Protein AF-A0A146MHY2-F1 (afdb_monomer_lite)

Secondary structure (DSSP, 8-state):
------------PPPPPHHHHHHHHHHHHHHHHHHHHHHHHHHHHH-HHHHH-HHHHHHHHHHHHHHHHHHH---S---S--------------SSS-----HHHHHHHHHHHHHHIIIII-GGGHHHHHHHHHHHHHHHHHTT-S------

Radius of gyration: 23.35 Å; chains: 1; bounding box: 37×58×84 Å

Foldseek 3Di:
DDDDDDPDDPPPDDDDPPVVVVVVVLVVQLVVLLVLLVVLVCQLVPDVVSVLAPPSLVSNLVSLVSNLCSQQVDDPDDDDDDDDDDPPPDDDDDDDDRPPDDNLVSLVSSLVSLCCCCPPRPVVCNVVSVVSSVVSVVSCVVSVVDPPPPDD

Structure (mmCIF, N/CA/C/O backbone):
data_AF-A0A146MHY2-F1
#
_entry.id   AF-A0A146MHY2-F1
#
loop_
_atom_site.group_PDB
_atom_site.id
_atom_site.type_symbol
_atom_site.label_atom_id
_atom_site.label_alt_id
_atom_site.label_comp_id
_atom_site.label_asym_id
_atom_site.label_entity_id
_atom_site.label_seq_id
_atom_site.pdbx_PDB_ins_code
_atom_site.Cartn_x
_atom_site.Cartn_y
_atom_site.Cartn_z
_atom_site.occupancy
_atom_site.B_iso_or_equiv
_atom_site.auth_seq_id
_atom_site.auth_comp_id
_atom_site.auth_asym_id
_atom_site.auth_atom_id
_atom_site.pdbx_PDB_model_num
ATOM 1 N N . MET A 1 1 ? 12.551 36.746 72.507 1.00 38.34 1 MET A N 1
ATOM 2 C CA . MET A 1 1 ? 12.564 37.278 71.122 1.00 38.34 1 MET A CA 1
ATOM 3 C C . MET A 1 1 ? 13.933 37.010 70.510 1.00 38.34 1 MET A C 1
ATOM 5 O O . MET A 1 1 ? 14.876 36.990 71.295 1.00 38.34 1 MET A O 1
ATOM 9 N N . PRO A 1 2 ? 14.084 36.919 69.172 1.00 50.22 2 PRO A N 1
ATOM 10 C CA . PRO A 1 2 ? 13.079 36.630 68.132 1.00 50.22 2 PRO A CA 1
ATOM 11 C C . PRO A 1 2 ? 12.931 35.076 68.012 1.00 50.22 2 PRO A C 1
ATOM 13 O O . PRO A 1 2 ? 12.744 34.516 69.089 1.00 50.22 2 PRO A O 1
ATOM 16 N N . ILE A 1 3 ? 12.918 34.279 66.917 1.00 48.00 3 ILE A N 1
ATOM 17 C CA . ILE A 1 3 ? 12.941 34.449 65.441 1.00 48.00 3 ILE A CA 1
ATOM 18 C C . ILE A 1 3 ? 11.933 33.477 64.771 1.00 48.00 3 ILE A C 1
ATOM 20 O O . ILE A 1 3 ? 12.060 32.265 64.866 1.00 48.00 3 ILE A O 1
ATOM 24 N N . VAL A 1 4 ? 10.956 34.072 64.080 1.00 48.16 4 VAL A N 1
ATOM 25 C CA . VAL A 1 4 ? 10.307 33.747 62.784 1.00 48.16 4 VAL A CA 1
ATOM 26 C C . VAL A 1 4 ? 10.053 32.294 62.301 1.00 48.16 4 VAL A C 1
ATOM 28 O O . VAL A 1 4 ? 10.934 31.464 62.123 1.00 48.16 4 VAL A O 1
ATOM 31 N N . HIS A 1 5 ? 8.785 32.114 61.913 1.00 49.28 5 HIS A N 1
ATOM 32 C CA . HIS A 1 5 ? 8.125 31.075 61.114 1.00 49.28 5 HIS A CA 1
ATOM 33 C C . HIS A 1 5 ? 8.866 30.471 59.900 1.00 49.28 5 HIS A C 1
ATOM 35 O O . HIS A 1 5 ? 9.548 31.161 59.149 1.00 49.28 5 HIS A O 1
ATOM 41 N N . GLY A 1 6 ? 8.529 29.210 59.593 1.00 43.25 6 GLY A N 1
ATOM 42 C CA . GLY A 1 6 ? 8.899 28.507 58.353 1.00 43.25 6 GLY A CA 1
ATOM 43 C C . GLY A 1 6 ? 7.780 27.616 57.792 1.00 43.25 6 GLY A C 1
ATOM 44 O O . GLY A 1 6 ? 8.024 26.466 57.432 1.00 43.25 6 GLY A O 1
ATOM 45 N N . LYS A 1 7 ? 6.531 28.106 57.764 1.00 52.69 7 LYS A N 1
ATOM 46 C CA . LYS A 1 7 ? 5.356 27.336 57.312 1.00 52.69 7 LYS A CA 1
ATOM 47 C C . LYS A 1 7 ? 5.401 27.151 55.785 1.00 52.69 7 LYS A C 1
ATOM 49 O O . LYS A 1 7 ? 4.913 27.994 55.038 1.00 52.69 7 LYS A O 1
ATOM 54 N N . LYS A 1 8 ? 6.024 26.064 55.315 1.00 57.38 8 LYS A N 1
ATOM 55 C CA . LYS A 1 8 ? 6.114 25.730 53.884 1.00 57.38 8 LYS A CA 1
ATOM 56 C C . LYS A 1 8 ? 4.720 25.419 53.332 1.00 57.38 8 LYS A C 1
ATOM 58 O O . LYS A 1 8 ? 4.214 24.316 53.517 1.00 57.38 8 LYS A O 1
ATOM 63 N N . HIS A 1 9 ? 4.113 26.386 52.645 1.00 42.31 9 HIS A N 1
ATOM 64 C CA . HIS A 1 9 ? 2.980 26.110 51.768 1.00 42.31 9 HIS A CA 1
ATOM 65 C C . HIS A 1 9 ? 3.450 25.146 50.677 1.00 42.31 9 HIS A C 1
ATOM 67 O O . HIS A 1 9 ? 4.313 25.493 49.871 1.00 42.31 9 HIS A O 1
ATOM 73 N N . ILE A 1 10 ? 2.878 23.942 50.644 1.00 50.16 10 ILE A N 1
ATOM 74 C CA . ILE A 1 10 ? 2.959 23.104 49.452 1.00 50.16 10 ILE A CA 1
ATOM 75 C C . ILE A 1 10 ? 2.101 23.807 48.404 1.00 50.16 10 ILE A C 1
ATOM 77 O O . ILE A 1 10 ? 0.877 23.868 48.524 1.00 50.16 10 ILE A O 1
ATOM 81 N N . HIS A 1 11 ? 2.755 24.398 47.406 1.00 44.09 11 HIS A N 1
ATOM 82 C CA . HIS A 1 11 ? 2.065 24.852 46.211 1.00 44.09 11 HIS A CA 1
ATOM 83 C C . HIS A 1 11 ? 1.595 23.604 45.466 1.00 44.09 11 HIS A C 1
ATOM 85 O O . HIS A 1 11 ? 2.385 22.937 44.797 1.00 44.09 11 HIS A O 1
ATOM 91 N N . ASN A 1 12 ? 0.308 23.283 45.593 1.00 48.03 12 ASN A N 1
ATOM 92 C CA . ASN A 1 12 ? -0.348 2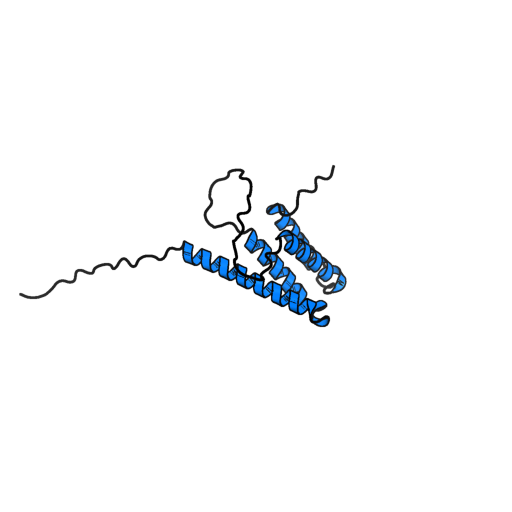2.338 44.702 1.00 48.03 12 ASN A CA 1
ATOM 93 C C . ASN A 1 12 ? -0.390 22.976 43.310 1.00 48.03 12 ASN A C 1
ATOM 95 O O . ASN A 1 12 ? -1.346 23.671 42.963 1.00 48.03 12 ASN A O 1
ATOM 99 N N . SER A 1 13 ? 0.672 22.782 42.528 1.00 51.59 13 SER A N 1
ATOM 100 C CA . SER A 1 13 ? 0.652 23.069 41.097 1.00 51.59 13 SER A CA 1
ATOM 101 C C . SER A 1 13 ? -0.516 22.300 40.476 1.00 51.59 13 SER A C 1
ATOM 103 O O . SER A 1 13 ? -0.616 21.093 40.711 1.00 51.59 13 SER A O 1
ATOM 105 N N . PRO A 1 14 ? -1.402 22.947 39.701 1.00 46.84 14 PRO A N 1
ATOM 106 C CA . PRO A 1 14 ? -2.481 22.232 39.043 1.00 46.84 14 PRO A CA 1
ATOM 107 C C . PRO A 1 14 ? -1.875 21.242 38.046 1.00 46.84 14 PRO A C 1
ATOM 109 O O . PRO A 1 14 ? -1.202 21.641 37.092 1.00 46.84 14 PRO A O 1
ATOM 112 N N . CYS A 1 15 ? -2.103 19.946 38.266 1.00 44.72 15 CYS A N 1
ATOM 113 C CA . CYS A 1 15 ? -1.803 18.932 37.264 1.00 44.72 15 CYS A CA 1
ATOM 114 C C . CYS A 1 15 ? -2.575 19.283 35.990 1.00 44.72 15 CYS A C 1
ATOM 116 O O . CYS A 1 15 ? -3.807 19.310 36.004 1.00 44.72 15 CYS A O 1
ATOM 118 N N . LYS A 1 16 ? -1.861 19.551 34.889 1.00 54.78 16 LYS A N 1
ATOM 119 C CA . LYS A 1 16 ? -2.496 19.649 33.570 1.00 54.78 16 LYS A CA 1
ATOM 120 C C . LYS A 1 16 ? -3.226 18.326 33.283 1.00 54.78 16 LYS A C 1
ATOM 122 O O . LYS A 1 16 ? -2.658 17.277 33.604 1.00 54.78 16 LYS A O 1
ATOM 127 N N . PRO A 1 17 ? -4.435 18.337 32.696 1.00 47.09 17 PRO A N 1
ATOM 128 C CA . PRO A 1 17 ? -5.142 17.101 32.394 1.00 47.09 17 PRO A CA 1
ATOM 129 C C . PRO A 1 17 ? -4.306 16.216 31.465 1.00 47.09 17 PRO A C 1
ATOM 131 O O . PRO A 1 17 ? -3.878 16.640 30.391 1.00 47.09 17 PRO A O 1
ATOM 134 N N . LEU A 1 18 ? -4.077 14.965 31.875 1.00 50.72 18 LEU A N 1
ATOM 135 C CA . LEU A 1 18 ? -3.285 14.005 31.097 1.00 50.72 18 LEU A CA 1
ATOM 136 C C . LEU A 1 18 ? -3.942 13.683 29.736 1.00 50.72 18 LEU A C 1
ATOM 138 O O . LEU A 1 18 ? -3.264 13.311 28.781 1.00 50.72 18 LEU A O 1
ATOM 142 N N . ALA A 1 19 ? -5.266 13.861 29.651 1.00 51.94 19 ALA A N 1
ATOM 143 C CA . ALA A 1 19 ? -6.065 13.671 28.445 1.00 51.94 19 ALA A CA 1
ATOM 144 C C . ALA A 1 19 ? -5.715 14.672 27.328 1.00 51.94 19 ALA A C 1
ATOM 146 O O . ALA A 1 19 ? -5.584 14.268 26.173 1.00 51.94 19 ALA A O 1
ATOM 147 N N . ASP A 1 20 ? -5.504 15.949 27.665 1.00 51.25 20 ASP A N 1
ATOM 148 C CA . ASP A 1 20 ? -5.306 17.019 26.676 1.00 51.25 20 ASP A CA 1
ATOM 149 C C . ASP A 1 20 ? -4.010 16.813 25.881 1.00 51.25 20 ASP A C 1
ATOM 151 O O . ASP A 1 20 ? -3.965 17.036 24.672 1.00 51.25 20 ASP A O 1
ATOM 155 N N . GLN A 1 21 ? -2.950 16.338 26.542 1.00 58.09 21 GLN A N 1
ATOM 156 C CA . GLN A 1 21 ? -1.682 16.012 25.880 1.00 58.09 21 GLN A CA 1
ATOM 157 C C . GLN A 1 21 ? -1.823 14.802 24.947 1.00 58.09 21 GLN A C 1
ATOM 159 O O . GLN A 1 21 ? -1.255 14.795 23.858 1.00 58.09 21 GLN A O 1
ATOM 164 N N . ASN A 1 22 ? -2.610 13.800 25.345 1.00 60.03 22 ASN A N 1
ATOM 165 C CA . ASN A 1 22 ? -2.829 12.588 24.558 1.00 60.03 22 ASN A CA 1
ATOM 166 C C . ASN A 1 22 ? -3.640 12.884 23.279 1.00 60.03 22 ASN A C 1
ATOM 168 O O . ASN A 1 22 ? -3.246 12.477 22.186 1.00 60.03 22 ASN A O 1
ATOM 172 N N . LEU A 1 23 ? -4.711 13.682 23.389 1.00 61.09 23 LEU A N 1
ATOM 173 C CA . LEU A 1 23 ? -5.526 14.091 22.240 1.00 61.09 23 LEU A CA 1
ATOM 174 C C . LEU A 1 23 ? -4.708 14.891 21.211 1.00 61.09 23 LEU A C 1
ATOM 176 O O . LEU A 1 23 ? -4.731 14.565 20.025 1.00 61.09 23 LEU A O 1
ATOM 180 N N . ASN A 1 24 ? -3.939 15.887 21.669 1.00 67.94 24 ASN A N 1
ATOM 181 C CA . ASN A 1 24 ? -3.060 16.672 20.797 1.00 67.94 24 ASN A CA 1
ATOM 182 C C . ASN A 1 24 ? -1.996 15.793 20.120 1.00 67.94 24 ASN A C 1
ATOM 184 O O . ASN A 1 24 ? -1.752 15.942 18.925 1.00 67.94 24 ASN A O 1
ATOM 188 N N . ASN A 1 25 ? -1.405 14.831 20.838 1.00 73.56 25 ASN A N 1
ATOM 189 C CA . ASN A 1 25 ? -0.435 13.908 20.249 1.00 73.56 25 ASN A CA 1
ATOM 190 C C . ASN A 1 25 ? -1.060 13.009 19.168 1.00 73.56 25 ASN A C 1
ATOM 192 O O . ASN A 1 25 ? -0.469 12.891 18.096 1.00 73.56 25 ASN A O 1
ATOM 196 N N . LYS A 1 26 ? -2.256 12.431 19.382 1.00 70.38 26 LYS A N 1
ATOM 197 C CA . LYS A 1 26 ? -2.928 11.645 18.326 1.00 70.38 26 LYS A CA 1
ATOM 198 C C . LYS A 1 26 ? -3.282 12.512 17.111 1.00 70.38 26 LYS A C 1
ATOM 200 O O . LYS A 1 26 ? -3.065 12.066 15.987 1.00 70.38 26 LYS A O 1
ATOM 205 N N . GLN A 1 27 ? -3.740 13.751 17.310 1.00 75.12 27 GLN A N 1
ATOM 206 C CA . GLN A 1 27 ? -4.013 14.665 16.196 1.00 75.12 27 GLN A CA 1
ATOM 207 C C . GLN A 1 27 ? -2.739 15.004 15.404 1.00 75.12 27 GLN A C 1
ATOM 209 O O . GLN A 1 27 ? -2.754 14.960 14.178 1.00 75.12 27 GLN A O 1
ATOM 214 N N . ASN A 1 28 ? -1.622 15.278 16.085 1.00 80.00 28 ASN A N 1
ATOM 215 C CA . ASN A 1 28 ? -0.332 15.541 15.439 1.00 80.00 28 ASN A CA 1
ATOM 216 C C . ASN A 1 28 ? 0.170 14.336 14.623 1.00 80.00 28 ASN A C 1
ATOM 218 O O . ASN A 1 28 ? 0.696 14.523 13.527 1.00 80.00 28 ASN A O 1
ATOM 222 N N . ILE A 1 29 ? -0.023 13.109 15.125 1.00 82.44 29 ILE A N 1
ATOM 223 C CA . ILE A 1 29 ? 0.333 11.871 14.413 1.00 82.44 29 ILE A CA 1
ATOM 224 C C . ILE A 1 29 ? -0.516 11.707 13.145 1.00 82.44 29 ILE A C 1
ATOM 226 O O . ILE A 1 29 ? 0.050 11.508 12.074 1.00 82.44 29 ILE A O 1
ATOM 230 N N . ILE A 1 30 ? -1.845 11.854 13.233 1.00 84.38 30 ILE A N 1
ATOM 231 C CA . ILE A 1 30 ? -2.745 11.753 12.067 1.00 84.38 30 ILE A CA 1
ATOM 232 C C . ILE A 1 30 ? -2.377 12.800 11.003 1.00 84.38 30 ILE A C 1
ATOM 234 O O . ILE A 1 30 ? -2.224 12.455 9.832 1.00 84.38 30 ILE A O 1
ATOM 238 N N . SER A 1 31 ? -2.155 14.055 11.406 1.00 84.88 31 SER A N 1
ATOM 239 C CA . SER A 1 31 ? -1.725 15.125 10.495 1.00 84.88 31 SER A CA 1
ATOM 240 C C . SER A 1 31 ? -0.378 14.811 9.827 1.00 84.88 31 SER A C 1
ATOM 242 O O . SER A 1 31 ? -0.215 15.027 8.628 1.00 84.88 31 SER A O 1
ATOM 244 N N . GLY A 1 32 ? 0.587 14.264 10.576 1.00 89.00 32 GLY A N 1
ATOM 245 C CA . GLY A 1 32 ? 1.885 13.844 10.040 1.00 89.00 32 GLY A CA 1
ATOM 246 C C . GLY A 1 32 ? 1.774 12.698 9.030 1.00 89.00 32 GLY A C 1
ATOM 247 O O . GLY A 1 32 ? 2.401 12.752 7.973 1.00 89.00 32 GLY A O 1
ATOM 248 N N . LEU A 1 33 ? 0.934 11.700 9.313 1.00 91.88 33 LEU A N 1
ATOM 249 C CA . LEU A 1 33 ? 0.651 10.584 8.406 1.00 91.88 33 LEU A CA 1
ATOM 250 C C . LEU A 1 33 ? -0.002 11.060 7.101 1.00 91.88 33 LEU A C 1
ATOM 252 O O . LEU A 1 33 ? 0.437 10.663 6.024 1.00 91.88 33 LEU A O 1
ATOM 256 N N . GLN A 1 34 ? -0.976 11.972 7.178 1.00 90.69 34 GLN A N 1
ATOM 257 C CA . GLN A 1 34 ? -1.605 12.583 6.001 1.00 90.69 34 GLN A CA 1
ATOM 258 C C . GLN A 1 34 ? -0.593 13.351 5.131 1.00 90.69 34 GLN A C 1
ATOM 260 O O . GLN A 1 34 ? -0.616 13.217 3.907 1.00 90.69 34 GLN A O 1
ATOM 265 N N . ILE A 1 35 ? 0.331 14.102 5.745 1.00 92.88 35 ILE A N 1
ATOM 266 C CA . ILE A 1 35 ? 1.407 14.810 5.029 1.00 92.88 35 ILE A CA 1
ATOM 267 C C . ILE A 1 35 ? 2.363 13.819 4.346 1.00 92.88 35 ILE A C 1
ATOM 269 O O . ILE A 1 35 ? 2.680 13.994 3.170 1.00 92.88 35 ILE A O 1
ATOM 273 N N . MET A 1 36 ? 2.803 12.769 5.049 1.00 95.38 36 MET A N 1
ATOM 274 C CA . MET A 1 36 ? 3.709 11.756 4.490 1.00 95.38 36 MET A CA 1
ATOM 275 C C . MET A 1 36 ? 3.067 10.958 3.350 1.00 95.38 36 MET A C 1
ATOM 277 O O . MET A 1 36 ? 3.736 10.695 2.350 1.00 95.38 36 MET A O 1
ATOM 281 N N . ARG A 1 37 ? 1.776 10.621 3.477 1.00 94.81 37 ARG A N 1
ATOM 282 C CA . ARG A 1 37 ? 0.989 9.952 2.434 1.00 94.81 37 ARG A CA 1
ATOM 283 C C . ARG A 1 37 ? 0.956 10.813 1.174 1.00 94.81 37 ARG A C 1
ATOM 285 O O . ARG A 1 37 ? 1.442 10.383 0.133 1.00 94.81 37 ARG A O 1
ATOM 292 N N . LYS A 1 38 ? 0.469 12.051 1.309 1.00 94.38 38 LYS A N 1
ATOM 293 C CA . LYS A 1 38 ? 0.323 12.996 0.200 1.00 94.38 38 LYS A CA 1
ATOM 294 C C . LYS A 1 38 ? 1.654 13.266 -0.502 1.00 94.38 38 LYS A C 1
ATOM 296 O O . LYS A 1 38 ? 1.708 13.225 -1.723 1.00 94.38 38 LYS A O 1
ATOM 301 N N . PHE A 1 39 ? 2.735 13.469 0.254 1.00 95.50 39 PHE A N 1
ATOM 302 C CA . PHE A 1 39 ? 4.079 13.642 -0.306 1.00 95.50 39 PHE A CA 1
ATOM 303 C C . PHE A 1 39 ? 4.515 12.447 -1.169 1.00 95.50 39 PHE A C 1
ATOM 305 O O . PHE A 1 39 ? 5.045 12.639 -2.262 1.00 95.50 39 PHE A O 1
ATOM 312 N N . ALA A 1 40 ? 4.295 11.215 -0.700 1.00 96.12 40 ALA A N 1
ATOM 313 C CA . ALA A 1 40 ? 4.669 10.019 -1.447 1.00 96.12 40 ALA A CA 1
ATOM 314 C C . ALA A 1 40 ? 3.780 9.803 -2.684 1.00 96.12 40 ALA A C 1
ATOM 316 O O . ALA A 1 40 ? 4.302 9.480 -3.749 1.00 96.12 40 ALA A O 1
ATOM 317 N N . GLU A 1 41 ? 2.469 10.032 -2.571 1.00 95.19 41 GLU A N 1
ATOM 318 C CA . GLU A 1 41 ? 1.521 9.986 -3.694 1.00 95.19 41 GLU A CA 1
ATOM 319 C C . GLU A 1 41 ? 1.866 11.028 -4.773 1.00 95.19 41 GLU A C 1
ATOM 321 O O . GLU A 1 41 ? 1.963 10.681 -5.949 1.00 95.19 41 GLU A O 1
ATOM 326 N N . GLU A 1 42 ? 2.132 12.282 -4.387 1.00 96.50 42 GLU A N 1
ATOM 327 C CA . GLU A 1 42 ? 2.539 13.357 -5.303 1.00 96.50 42 GLU A CA 1
ATOM 328 C C . GLU A 1 42 ? 3.899 13.070 -5.960 1.00 96.50 42 GLU A C 1
ATOM 330 O O . GLU A 1 42 ? 4.060 13.307 -7.159 1.00 96.50 42 GLU A O 1
ATOM 335 N N . LEU A 1 43 ? 4.866 12.508 -5.226 1.00 95.56 43 LEU A N 1
ATOM 336 C CA . LEU A 1 43 ? 6.166 12.097 -5.769 1.00 95.56 43 LEU A CA 1
ATOM 337 C C . LEU A 1 43 ? 6.024 10.970 -6.810 1.00 95.56 43 LEU A C 1
ATOM 339 O O . LEU A 1 43 ? 6.588 11.063 -7.897 1.00 95.56 43 LEU A O 1
ATOM 343 N N . ILE A 1 44 ? 5.236 9.936 -6.502 1.00 95.56 44 ILE A N 1
ATOM 344 C CA . ILE A 1 44 ? 4.961 8.797 -7.396 1.00 95.56 44 ILE A CA 1
ATOM 345 C C . ILE A 1 44 ? 4.164 9.222 -8.641 1.00 95.56 44 ILE A C 1
ATOM 347 O O . ILE A 1 44 ? 4.359 8.652 -9.712 1.00 95.56 44 ILE A O 1
ATOM 351 N N . ALA A 1 45 ? 3.284 10.221 -8.520 1.00 94.94 45 ALA A N 1
ATOM 352 C CA . ALA A 1 45 ? 2.489 10.741 -9.633 1.00 94.94 45 ALA A CA 1
ATOM 353 C C . ALA A 1 45 ? 3.235 11.759 -10.520 1.00 94.94 45 ALA A C 1
ATOM 355 O O . ALA A 1 45 ? 2.829 11.971 -11.663 1.00 94.94 45 ALA A O 1
ATOM 356 N N . SER A 1 46 ? 4.292 12.408 -10.013 1.00 95.81 46 SER A N 1
ATOM 357 C CA . SER A 1 46 ? 5.042 13.453 -10.735 1.00 95.81 46 SER A CA 1
ATOM 358 C C . SER A 1 46 ? 6.344 12.970 -11.380 1.00 95.81 46 SER A C 1
ATOM 360 O O . SER A 1 46 ? 6.746 13.532 -12.400 1.00 95.81 46 SER A O 1
ATOM 362 N N . ASP A 1 47 ? 6.977 11.920 -10.850 1.00 95.38 47 ASP A N 1
ATOM 363 C CA . ASP A 1 47 ? 8.150 11.279 -11.447 1.00 95.38 47 ASP A CA 1
ATOM 364 C C . ASP A 1 47 ? 7.905 9.779 -11.668 1.00 95.38 47 ASP A C 1
ATOM 366 O O . ASP A 1 47 ? 7.770 9.005 -10.721 1.00 95.38 47 ASP A O 1
ATOM 370 N N . GLN A 1 48 ? 7.918 9.349 -12.933 1.00 92.88 48 GLN A N 1
ATOM 371 C CA . GLN A 1 48 ? 7.796 7.938 -13.312 1.00 92.88 48 GLN A CA 1
ATOM 372 C C . GLN A 1 48 ? 8.932 7.080 -12.730 1.00 92.88 48 GLN A C 1
ATOM 374 O O . GLN A 1 48 ? 8.702 5.921 -12.391 1.00 92.88 48 GLN A O 1
ATOM 379 N N . ILE A 1 49 ? 10.145 7.628 -12.573 1.00 94.19 49 ILE A N 1
ATOM 380 C CA . ILE A 1 49 ? 11.269 6.891 -11.981 1.00 94.19 49 ILE A CA 1
ATOM 381 C C . ILE A 1 49 ? 10.969 6.618 -10.506 1.00 94.19 49 ILE A C 1
ATOM 383 O O . ILE A 1 49 ? 11.085 5.473 -10.071 1.00 94.19 49 ILE A O 1
ATOM 387 N N . ALA A 1 50 ? 10.505 7.617 -9.748 1.00 93.19 50 ALA A N 1
ATOM 388 C CA . ALA A 1 50 ? 9.978 7.408 -8.401 1.00 93.19 50 ALA A CA 1
ATOM 389 C C . ALA A 1 50 ? 8.782 6.434 -8.385 1.00 93.19 50 ALA A C 1
ATOM 391 O O . ALA A 1 50 ? 8.734 5.543 -7.537 1.00 93.19 50 ALA A O 1
ATOM 392 N N . GLY A 1 51 ? 7.865 6.540 -9.350 1.00 92.06 51 GLY A N 1
ATOM 393 C CA . GLY A 1 51 ? 6.693 5.674 -9.502 1.00 92.06 51 GLY A CA 1
ATOM 394 C C . GLY A 1 51 ? 6.988 4.197 -9.795 1.00 92.06 51 GLY A C 1
ATOM 395 O O . GLY A 1 51 ? 6.119 3.355 -9.549 1.00 92.06 51 GLY A O 1
ATOM 396 N N . ASP A 1 52 ? 8.197 3.863 -10.255 1.00 94.38 52 ASP A N 1
ATOM 397 C CA . ASP A 1 52 ? 8.721 2.494 -10.403 1.00 94.38 52 ASP A CA 1
ATOM 398 C C . ASP A 1 52 ? 9.798 2.130 -9.353 1.00 94.38 52 ASP A C 1
ATOM 400 O O . ASP A 1 52 ? 10.221 0.975 -9.261 1.00 94.38 52 ASP A O 1
ATOM 404 N N . CYS A 1 53 ? 10.244 3.078 -8.520 1.00 95.38 53 CYS A N 1
ATOM 405 C CA . CYS A 1 53 ? 11.270 2.837 -7.505 1.00 95.38 53 CYS A CA 1
ATOM 406 C C . CYS A 1 53 ? 10.724 2.135 -6.256 1.00 95.38 53 CYS A C 1
ATOM 408 O O . CYS A 1 53 ? 9.773 2.577 -5.615 1.00 95.38 53 CYS A O 1
ATOM 410 N N . LEU A 1 54 ? 11.443 1.105 -5.803 1.00 96.12 54 LEU A N 1
ATOM 411 C CA . LEU A 1 54 ? 11.133 0.379 -4.570 1.00 96.12 54 LEU A CA 1
ATOM 412 C C . LEU A 1 54 ? 10.997 1.293 -3.339 1.00 96.12 54 LEU A C 1
ATOM 414 O O . LEU A 1 54 ? 10.080 1.107 -2.546 1.00 96.12 54 LEU A O 1
ATOM 418 N N . ALA A 1 55 ? 11.888 2.271 -3.153 1.00 96.25 55 ALA A N 1
ATOM 419 C CA . ALA A 1 55 ? 11.924 3.087 -1.935 1.00 96.25 55 ALA A CA 1
ATOM 420 C C . ALA A 1 55 ? 10.613 3.866 -1.653 1.00 96.25 55 ALA A C 1
ATOM 422 O O . ALA A 1 55 ? 10.010 3.604 -0.611 1.00 96.25 55 ALA A O 1
ATOM 423 N N . PRO A 1 56 ? 10.111 4.756 -2.536 1.00 96.75 56 PRO A N 1
ATOM 424 C CA . PRO A 1 56 ? 8.853 5.469 -2.296 1.00 96.75 56 PRO A CA 1
ATOM 425 C C . PRO A 1 56 ? 7.633 4.536 -2.265 1.00 96.75 56 PRO A C 1
ATOM 427 O O . PRO A 1 56 ? 6.753 4.727 -1.431 1.00 96.75 56 PRO A O 1
ATOM 430 N N . LEU A 1 57 ? 7.594 3.492 -3.102 1.00 97.62 57 LEU A N 1
ATOM 431 C CA . LEU A 1 57 ? 6.480 2.535 -3.124 1.00 97.62 57 LEU A CA 1
ATOM 432 C C . LEU A 1 57 ? 6.397 1.719 -1.820 1.00 97.62 57 LEU A C 1
ATOM 434 O O . LEU A 1 57 ? 5.314 1.544 -1.269 1.00 97.62 57 LEU A O 1
ATOM 438 N N . SER A 1 58 ? 7.534 1.254 -1.292 1.00 97.31 58 SER A N 1
ATOM 439 C CA . SER A 1 58 ? 7.577 0.544 -0.004 1.00 97.31 58 SER A CA 1
ATOM 440 C C . SER A 1 58 ? 7.279 1.456 1.185 1.00 97.31 58 SER A C 1
ATOM 442 O O . SER A 1 58 ? 6.571 1.037 2.095 1.00 97.31 58 SER A O 1
ATOM 444 N N . PHE A 1 59 ? 7.743 2.709 1.158 1.00 97.94 59 PHE A N 1
ATOM 445 C CA . PHE A 1 59 ? 7.372 3.719 2.150 1.00 97.94 59 PHE A CA 1
ATOM 446 C C . PHE A 1 59 ? 5.858 3.977 2.163 1.00 97.94 59 PHE A C 1
ATOM 448 O O . PHE A 1 59 ? 5.248 3.970 3.229 1.00 97.94 59 PHE A O 1
ATOM 455 N N . LEU A 1 60 ? 5.234 4.130 0.990 1.00 97.56 60 LEU A N 1
ATOM 456 C CA . LEU A 1 60 ? 3.801 4.402 0.876 1.00 97.56 60 LEU A CA 1
ATOM 457 C C . LEU A 1 60 ? 2.926 3.246 1.403 1.00 97.56 60 LEU A C 1
ATOM 459 O O . LEU A 1 60 ? 1.920 3.517 2.052 1.00 97.56 60 LEU A O 1
ATOM 463 N N . VAL A 1 61 ? 3.322 1.975 1.224 1.00 98.00 61 VAL A N 1
ATOM 464 C CA . VAL A 1 61 ? 2.627 0.828 1.860 1.00 98.00 61 VAL A CA 1
ATOM 465 C C . VAL A 1 61 ? 2.588 0.964 3.381 1.00 98.00 61 VAL A C 1
ATOM 467 O O . VAL A 1 61 ? 1.536 0.769 3.990 1.00 98.00 61 VAL A O 1
ATOM 470 N N . GLU A 1 62 ? 3.723 1.288 3.998 1.00 97.44 62 GLU A N 1
ATOM 471 C CA . GLU A 1 62 ? 3.817 1.391 5.455 1.00 97.44 62 GLU A CA 1
ATOM 472 C C . GLU A 1 62 ? 3.073 2.632 5.973 1.00 97.44 62 GLU A C 1
ATOM 474 O O . GLU A 1 62 ? 2.335 2.530 6.947 1.00 97.44 62 GLU A O 1
ATOM 479 N N . VAL A 1 63 ? 3.135 3.764 5.260 1.00 96.75 63 VAL A N 1
ATOM 480 C CA . VAL A 1 63 ? 2.333 4.956 5.590 1.00 96.75 63 VAL A CA 1
ATOM 481 C C . VAL A 1 63 ? 0.828 4.685 5.475 1.00 96.75 63 VAL A C 1
ATOM 483 O O . VAL A 1 63 ? 0.072 5.139 6.333 1.00 96.75 63 VAL A O 1
ATOM 486 N N . TYR A 1 64 ? 0.364 3.927 4.474 1.00 96.62 64 TYR A N 1
ATOM 487 C CA . TYR A 1 64 ? -1.039 3.497 4.418 1.00 96.62 64 TYR A CA 1
ATOM 488 C C . TYR A 1 64 ? -1.412 2.590 5.602 1.00 96.62 64 TYR A C 1
ATOM 490 O O . TYR A 1 64 ? -2.498 2.744 6.163 1.00 96.62 64 TYR A O 1
ATOM 498 N N . ALA A 1 65 ? -0.534 1.665 6.007 1.00 95.56 65 ALA A N 1
ATOM 499 C CA . ALA A 1 65 ? -0.771 0.799 7.162 1.00 95.56 65 ALA A CA 1
ATOM 500 C C . ALA A 1 65 ? -0.887 1.613 8.464 1.00 95.56 65 ALA A C 1
ATOM 502 O O . ALA A 1 65 ? -1.859 1.450 9.202 1.00 95.56 65 ALA A O 1
ATOM 503 N N . ASP A 1 66 ? 0.031 2.553 8.694 1.00 94.25 66 ASP A N 1
ATOM 504 C CA . ASP A 1 66 ? -0.004 3.457 9.848 1.00 94.25 66 ASP A CA 1
ATOM 505 C C . ASP A 1 66 ? -1.238 4.379 9.815 1.00 94.25 66 ASP A C 1
ATOM 507 O O . ASP A 1 66 ? -1.855 4.631 10.853 1.00 94.25 66 ASP A O 1
ATOM 511 N N . CYS A 1 67 ? -1.664 4.842 8.630 1.00 92.38 67 CYS A N 1
ATOM 512 C CA . CYS A 1 67 ? -2.929 5.567 8.465 1.00 92.38 67 CYS A CA 1
ATOM 513 C C . CYS A 1 67 ? -4.112 4.716 8.951 1.00 92.38 67 CYS A C 1
ATOM 515 O O . CYS A 1 67 ? -4.899 5.186 9.775 1.00 92.38 67 CYS A O 1
ATOM 517 N N . LEU A 1 68 ? -4.222 3.465 8.490 1.00 92.31 68 LEU A N 1
ATOM 518 C CA . LEU A 1 68 ? -5.280 2.529 8.889 1.00 92.31 68 LEU A CA 1
ATOM 519 C C . LEU A 1 68 ? -5.271 2.269 10.401 1.00 92.31 68 LEU A C 1
ATOM 521 O O . LEU A 1 68 ? -6.315 2.382 11.047 1.00 92.31 68 LEU A O 1
ATOM 525 N N . GLU A 1 69 ? -4.109 2.001 10.999 1.00 91.94 69 GLU A N 1
ATOM 526 C CA . GLU A 1 69 ? -4.006 1.846 12.454 1.00 91.94 69 GLU A CA 1
ATOM 527 C C . GLU A 1 69 ? -4.388 3.143 13.193 1.00 91.94 69 GLU A C 1
ATOM 529 O O . GLU A 1 69 ? -5.067 3.090 14.222 1.00 91.94 69 GLU A O 1
ATOM 534 N N . SER A 1 70 ? -4.073 4.325 12.653 1.00 89.00 70 SER A N 1
ATOM 535 C CA . SER A 1 70 ? -4.479 5.607 13.250 1.00 89.00 70 SER A CA 1
ATOM 536 C C . SER A 1 70 ? -6.004 5.830 13.243 1.00 89.00 70 SER A C 1
ATOM 538 O O . SER A 1 70 ? -6.534 6.372 14.220 1.00 89.00 70 SER A O 1
ATOM 540 N N . TYR A 1 71 ? -6.724 5.350 12.219 1.00 87.38 71 TYR A N 1
ATOM 541 C CA . TYR A 1 71 ? -8.191 5.415 12.157 1.00 87.38 71 TYR A CA 1
ATOM 542 C C . TYR A 1 71 ? -8.861 4.492 13.184 1.00 87.38 71 TYR A C 1
ATOM 544 O O . TYR A 1 71 ? -9.755 4.931 13.906 1.00 87.38 71 TYR A O 1
ATOM 552 N N . PHE A 1 72 ? -8.417 3.234 13.285 1.00 86.06 72 PHE A N 1
ATOM 553 C CA . PHE A 1 72 ? -9.088 2.211 14.105 1.00 86.06 72 PHE A CA 1
ATOM 554 C C . PHE A 1 72 ? -8.490 2.006 15.510 1.00 86.06 72 PHE A C 1
ATOM 556 O O . PHE A 1 72 ? -8.995 1.191 16.280 1.00 86.06 72 PHE A O 1
ATOM 563 N N . THR A 1 73 ? -7.444 2.747 15.894 1.00 80.69 73 THR A N 1
ATOM 564 C CA . THR A 1 73 ? -6.964 2.771 17.289 1.00 80.69 73 THR A CA 1
ATOM 565 C C . THR A 1 73 ? -7.969 3.479 18.200 1.00 80.69 73 THR A C 1
ATOM 567 O O . THR A 1 73 ? -8.107 4.708 18.173 1.00 80.69 73 THR A O 1
ATOM 570 N N . GLU A 1 74 ? -8.651 2.691 19.033 1.00 59.06 74 GLU A N 1
ATOM 571 C CA . GLU A 1 74 ? -9.599 3.175 20.037 1.00 59.06 74 GLU A CA 1
ATOM 572 C C . GLU A 1 74 ? -8.979 4.197 21.003 1.00 59.06 74 GLU A C 1
ATOM 574 O O . GLU A 1 74 ? -7.772 4.225 21.259 1.00 59.06 74 GLU A O 1
ATOM 579 N N . LYS A 1 75 ? -9.833 5.045 21.589 1.00 53.50 75 LYS A N 1
ATOM 580 C CA . LYS A 1 75 ? -9.425 5.934 22.682 1.00 53.50 75 LYS A CA 1
ATOM 581 C C . LYS A 1 75 ? -9.081 5.075 23.911 1.00 53.50 75 LYS A C 1
ATOM 583 O O . LYS A 1 75 ? -9.911 4.250 24.293 1.00 53.50 75 LYS A O 1
ATOM 588 N N . PRO A 1 76 ? -7.934 5.284 24.586 1.00 38.44 76 PRO A N 1
ATOM 589 C CA . PRO A 1 76 ? -7.585 4.545 25.800 1.00 38.44 76 PRO A CA 1
ATOM 590 C C . PRO A 1 76 ? -8.491 4.978 26.966 1.00 38.44 76 PRO A C 1
ATOM 592 O O . PRO A 1 76 ? -8.151 5.879 27.732 1.00 38.44 76 PRO A O 1
ATOM 595 N N . GLY A 1 77 ? -9.680 4.375 27.058 1.00 44.16 77 GLY A N 1
ATOM 596 C CA . GLY A 1 77 ? -10.718 4.805 27.997 1.00 44.16 77 GLY A CA 1
ATOM 597 C C . GLY A 1 77 ? -12.060 4.070 27.935 1.00 44.16 77 GLY A C 1
ATOM 598 O O . GLY A 1 77 ? -13.036 4.625 28.429 1.00 44.16 77 GLY A O 1
ATOM 599 N N . SER A 1 78 ? -12.137 2.861 27.362 1.00 38.03 78 SER A N 1
ATOM 600 C CA . SER A 1 78 ? -13.347 2.026 27.430 1.00 38.03 78 SER A CA 1
ATOM 601 C C . SER A 1 78 ? -13.028 0.621 27.940 1.00 38.03 78 SER A C 1
ATOM 603 O O . SER A 1 78 ? -12.547 -0.238 27.211 1.00 38.03 78 SER A O 1
ATOM 605 N N . THR A 1 79 ? -13.303 0.389 29.221 1.00 44.06 79 THR A N 1
ATOM 606 C CA . THR A 1 79 ? -13.574 -0.961 29.737 1.00 44.06 79 THR A CA 1
ATOM 607 C C . THR A 1 79 ? -15.002 -1.393 29.374 1.00 44.06 79 THR A C 1
ATOM 609 O O . THR A 1 79 ? -15.764 -0.589 28.848 1.00 44.06 79 THR A O 1
ATOM 612 N N . CYS A 1 80 ? -15.332 -2.640 29.729 1.00 34.31 80 CYS A N 1
ATOM 613 C CA . CYS A 1 80 ? -16.600 -3.362 29.552 1.00 34.31 80 CYS A CA 1
ATOM 614 C C . CYS A 1 80 ? -17.127 -3.573 28.118 1.00 34.31 80 CYS A C 1
ATOM 616 O O . CYS A 1 80 ? -17.240 -2.680 27.286 1.00 34.31 80 CYS A O 1
ATOM 618 N N . GLU A 1 81 ? -17.489 -4.831 27.877 1.00 47.81 81 GLU A N 1
ATOM 619 C CA . GLU A 1 81 ? -18.151 -5.340 26.682 1.00 47.81 81 GLU A CA 1
ATOM 620 C C . GLU A 1 81 ? -19.572 -4.767 26.565 1.00 47.81 81 GLU A C 1
ATOM 622 O O . GLU A 1 81 ? -20.304 -4.741 27.554 1.00 47.81 81 GLU A O 1
ATOM 627 N N . THR A 1 82 ? -20.001 -4.392 25.358 1.00 34.09 82 THR A N 1
ATOM 628 C CA . THR A 1 82 ? -21.404 -4.435 24.897 1.00 34.09 82 THR A CA 1
ATOM 629 C C . THR A 1 82 ? -21.423 -4.248 23.379 1.00 34.09 82 THR A C 1
ATOM 631 O O . THR A 1 82 ? -20.697 -3.412 22.845 1.00 34.09 82 THR A O 1
ATOM 634 N N . HIS A 1 83 ? -22.270 -5.001 22.670 1.00 48.66 83 HIS A N 1
ATOM 635 C CA . HIS A 1 83 ? -22.510 -4.798 21.239 1.00 48.66 83 HIS A CA 1
ATOM 636 C C . HIS A 1 83 ? -23.064 -3.387 20.991 1.00 48.66 83 HIS A C 1
ATOM 638 O O . HIS A 1 83 ? -24.181 -3.085 21.410 1.00 48.66 83 HIS A O 1
ATOM 644 N N . SER A 1 84 ? -22.316 -2.535 20.289 1.00 34.97 84 SER A N 1
ATOM 645 C CA . SER A 1 84 ? -22.764 -1.185 19.943 1.00 34.97 84 SER A CA 1
ATOM 646 C C . SER A 1 84 ? -22.467 -0.871 18.482 1.00 34.97 84 SER A C 1
ATOM 648 O O . SER A 1 84 ? -21.351 -1.075 18.005 1.00 34.97 84 SER A O 1
ATOM 650 N N . SER A 1 85 ? -23.487 -0.400 17.763 1.00 42.16 85 SER A N 1
ATOM 651 C CA . SER A 1 85 ? -23.383 -0.047 16.346 1.00 42.16 85 SER A CA 1
ATOM 652 C C . SER A 1 85 ? -22.447 1.148 16.165 1.00 42.16 85 SER A C 1
ATOM 654 O O . SER A 1 85 ? -22.703 2.228 16.705 1.00 42.16 85 SER A O 1
ATOM 656 N N . LEU A 1 86 ? -21.371 0.963 15.398 1.00 43.84 86 LEU A N 1
ATOM 657 C CA . LEU A 1 86 ? -20.381 2.001 15.118 1.00 43.84 86 LEU A CA 1
ATOM 658 C C . LEU A 1 86 ? -20.924 3.036 14.121 1.00 43.84 86 LEU A C 1
ATOM 660 O O . LEU A 1 86 ? -20.570 3.057 12.945 1.00 43.84 86 LEU A O 1
ATOM 664 N N . ASN A 1 87 ? -21.736 3.965 14.629 1.00 37.56 87 ASN A N 1
ATOM 665 C CA . ASN A 1 87 ? -21.844 5.287 14.022 1.00 37.56 87 ASN A CA 1
ATOM 666 C C . ASN A 1 87 ? -20.469 5.958 14.126 1.00 37.56 87 ASN A C 1
ATOM 668 O O . ASN A 1 87 ? -20.097 6.475 15.182 1.00 37.56 87 ASN A O 1
ATOM 672 N N . ALA A 1 88 ? -19.708 5.927 13.032 1.00 43.38 88 ALA A N 1
ATOM 673 C CA . ALA A 1 88 ? -18.419 6.591 12.926 1.00 43.38 88 ALA A CA 1
ATOM 674 C C . ALA A 1 88 ? -18.606 8.117 13.005 1.00 43.38 88 ALA A C 1
ATOM 676 O O . ALA A 1 88 ? -18.839 8.790 12.002 1.00 43.38 88 ALA A O 1
ATOM 677 N N . VAL A 1 89 ? -18.514 8.668 14.218 1.00 38.53 89 VAL A N 1
ATOM 678 C CA . VAL A 1 89 ? -18.438 10.116 14.444 1.00 38.53 89 VAL A CA 1
ATOM 679 C C . VAL A 1 89 ? -17.093 10.589 13.900 1.00 38.53 89 VAL A C 1
ATOM 681 O O . VAL A 1 89 ? -16.067 10.478 14.573 1.00 38.53 89 VAL A O 1
ATOM 684 N N . GLY A 1 90 ? -17.103 11.049 12.648 1.00 41.31 90 GLY A N 1
ATOM 685 C CA . GLY A 1 90 ? -15.909 11.507 11.949 1.00 41.31 90 GLY A CA 1
ATOM 686 C C . GLY A 1 90 ? -15.211 12.648 12.689 1.00 41.31 90 GLY A C 1
ATOM 687 O O . GLY A 1 90 ? -15.856 13.478 13.334 1.00 41.31 90 GLY A O 1
ATOM 688 N N . LEU A 1 91 ? -13.882 12.704 12.578 1.00 35.00 91 LEU A N 1
ATOM 689 C CA . LEU A 1 91 ? -13.138 13.891 12.983 1.00 35.00 91 LEU A CA 1
ATOM 690 C C . LEU A 1 91 ? -13.515 15.027 12.028 1.00 35.00 91 LEU A C 1
ATOM 692 O O . LEU A 1 91 ? -13.158 15.000 10.853 1.00 35.00 91 LEU A O 1
ATOM 696 N N . THR A 1 92 ? -14.234 16.024 12.538 1.00 37.38 92 THR A N 1
ATOM 697 C CA . THR A 1 92 ? -14.544 17.256 11.809 1.00 37.38 92 THR A CA 1
ATOM 698 C C . THR A 1 92 ? -13.266 18.070 11.627 1.00 37.38 92 THR A C 1
ATOM 700 O O . THR A 1 92 ? -12.854 18.796 12.534 1.00 37.38 92 THR A O 1
ATOM 703 N N . ILE A 1 93 ? -12.629 17.921 10.466 1.00 43.69 93 ILE A N 1
ATOM 704 C CA . ILE A 1 93 ? -11.534 18.778 10.011 1.00 43.69 93 ILE A CA 1
ATOM 705 C C . ILE A 1 93 ? -12.120 19.789 9.022 1.00 43.69 93 ILE A C 1
ATOM 707 O O . ILE A 1 93 ? -12.114 19.558 7.815 1.00 43.69 93 ILE A O 1
ATOM 711 N N . ASP A 1 94 ? -12.606 20.909 9.553 1.00 36.81 94 ASP A N 1
ATOM 712 C CA . ASP A 1 94 ? -12.541 22.171 8.813 1.00 36.81 94 ASP A CA 1
ATOM 713 C C . ASP A 1 94 ? -11.075 22.673 8.887 1.00 36.81 94 ASP A C 1
ATOM 715 O O . ASP A 1 94 ? -10.396 22.464 9.895 1.00 36.81 94 ASP A O 1
ATOM 719 N N . ASP A 1 95 ? -10.493 23.310 7.871 1.00 36.03 95 ASP A N 1
ATOM 720 C CA . ASP A 1 95 ? -11.111 23.823 6.644 1.00 36.03 95 ASP A CA 1
ATOM 721 C C . ASP A 1 95 ? -10.176 23.654 5.423 1.00 36.03 95 ASP A C 1
ATOM 723 O O . ASP A 1 95 ? -8.952 23.753 5.527 1.00 36.03 95 ASP A O 1
ATOM 727 N N . SER A 1 96 ? -10.778 23.490 4.244 1.00 39.84 96 SER A N 1
ATOM 728 C CA . SER A 1 96 ? -10.186 23.481 2.896 1.00 39.84 96 SER A CA 1
ATOM 729 C C . SER A 1 96 ? -9.187 22.359 2.505 1.00 39.84 96 SER A C 1
ATOM 731 O O . SER A 1 96 ? -8.131 22.146 3.092 1.00 39.84 96 SER A O 1
ATOM 733 N N . ASN A 1 97 ? -9.484 21.714 1.368 1.00 43.06 97 ASN A N 1
ATOM 734 C CA . ASN A 1 97 ? -8.583 20.934 0.494 1.00 43.06 97 ASN A CA 1
ATOM 735 C C . ASN A 1 97 ? -7.961 19.609 0.990 1.00 43.06 97 ASN A C 1
ATOM 737 O O . ASN A 1 97 ? -7.427 18.876 0.156 1.00 43.06 97 ASN A O 1
ATOM 741 N N . ASN A 1 98 ? -8.046 19.239 2.269 1.00 44.56 98 ASN A N 1
ATOM 742 C CA . ASN A 1 98 ? -7.640 17.896 2.706 1.00 44.56 98 ASN A CA 1
ATOM 743 C C . ASN A 1 98 ? -8.777 16.885 2.505 1.00 44.56 98 ASN A C 1
ATOM 745 O O . ASN A 1 98 ? -9.697 16.788 3.316 1.00 44.56 98 ASN A O 1
ATOM 749 N N . ALA A 1 99 ? -8.700 16.108 1.422 1.00 47.69 99 ALA A N 1
ATOM 750 C CA . ALA A 1 99 ? -9.610 14.995 1.181 1.00 47.69 99 ALA A CA 1
ATOM 751 C C . ALA A 1 99 ? -9.441 13.921 2.270 1.00 47.69 99 ALA A C 1
ATOM 753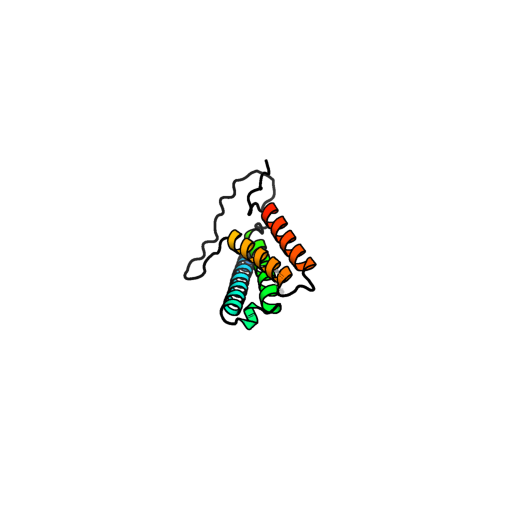 O O . ALA A 1 99 ? -8.431 13.217 2.325 1.00 47.69 99 ALA A O 1
ATOM 754 N N . SER A 1 100 ? -10.450 13.783 3.132 1.00 60.31 100 SER A N 1
ATOM 755 C CA . SER A 1 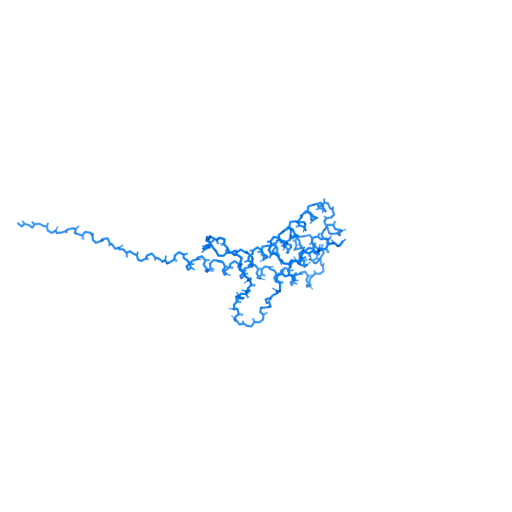100 ? -10.561 12.675 4.082 1.00 60.31 100 SER A CA 1
ATOM 756 C C . SER A 1 100 ? -10.916 11.388 3.328 1.00 60.31 100 SER A C 1
ATOM 758 O O . SER A 1 100 ? -12.081 10.993 3.307 1.00 60.31 100 SER A O 1
ATOM 760 N N . SER A 1 101 ? -9.922 10.761 2.688 1.00 69.44 101 SER A N 1
ATOM 761 C CA . SER A 1 101 ? -10.079 9.459 2.024 1.00 69.44 101 SER A CA 1
ATOM 762 C C . SER A 1 101 ? -10.767 8.446 2.927 1.00 69.44 101 SER A C 1
ATOM 764 O O . SER A 1 101 ? -10.456 8.336 4.116 1.00 69.44 101 SER A O 1
ATOM 766 N N . ASP A 1 102 ? -11.642 7.656 2.318 1.00 88.25 102 ASP A N 1
ATOM 767 C CA . ASP A 1 102 ? -12.229 6.474 2.932 1.00 88.25 102 ASP A CA 1
ATOM 768 C C . ASP A 1 102 ? -11.102 5.529 3.409 1.00 88.25 102 ASP A C 1
ATOM 770 O O . ASP A 1 102 ? -10.218 5.187 2.615 1.00 88.25 102 ASP A O 1
ATOM 774 N N . PRO A 1 103 ? -11.099 5.061 4.673 1.00 90.31 103 PRO A N 1
ATOM 775 C CA . PRO A 1 103 ? -10.188 4.008 5.116 1.00 90.31 103 PRO A CA 1
ATOM 776 C C . PRO A 1 103 ? -10.204 2.771 4.202 1.00 90.31 103 PRO A C 1
ATOM 778 O O . PRO A 1 103 ? -9.181 2.101 4.070 1.00 90.31 103 PRO A O 1
ATOM 781 N N . LYS A 1 104 ? -11.318 2.483 3.517 1.00 91.75 104 LYS A N 1
ATOM 782 C CA . LYS A 1 104 ? -11.393 1.406 2.524 1.00 91.75 104 LYS A CA 1
ATOM 783 C C . LYS A 1 104 ? -10.569 1.714 1.269 1.00 91.75 104 LYS A C 1
ATOM 785 O O . LYS A 1 104 ? -9.896 0.819 0.769 1.00 91.75 104 LYS A O 1
ATOM 790 N N . GLU A 1 105 ? -10.571 2.960 0.793 1.00 92.62 105 GLU A N 1
ATOM 791 C CA . GLU A 1 105 ? -9.730 3.401 -0.331 1.00 92.62 105 GLU A CA 1
ATOM 792 C C . GLU A 1 105 ? -8.245 3.205 0.005 1.00 92.62 105 GLU A C 1
ATOM 794 O O . GLU A 1 105 ? -7.509 2.592 -0.766 1.00 92.62 105 GLU A O 1
ATOM 799 N N . ILE A 1 106 ? -7.830 3.646 1.198 1.00 94.31 106 ILE A N 1
ATOM 800 C CA . ILE A 1 106 ? -6.457 3.500 1.707 1.00 94.31 106 ILE A CA 1
ATOM 801 C C . ILE A 1 106 ? -6.062 2.017 1.798 1.00 94.31 106 ILE A C 1
ATOM 803 O O . ILE A 1 106 ? -4.955 1.635 1.419 1.00 94.31 106 ILE A O 1
ATOM 807 N N . PHE A 1 107 ? -6.974 1.160 2.263 1.00 96.00 107 PHE A N 1
ATOM 808 C CA . PHE A 1 107 ? -6.766 -0.285 2.308 1.00 96.00 107 PHE A CA 1
ATOM 809 C C . PHE A 1 107 ? -6.617 -0.911 0.909 1.00 96.00 107 PHE A C 1
ATOM 811 O O . PHE A 1 107 ? -5.660 -1.656 0.675 1.00 96.00 107 PHE A O 1
ATOM 818 N N . ASP A 1 108 ? -7.517 -0.595 -0.027 1.00 95.44 108 ASP A N 1
ATOM 819 C CA . ASP A 1 108 ? -7.475 -1.124 -1.395 1.00 95.44 108 ASP A CA 1
ATOM 820 C C . ASP A 1 108 ? -6.189 -0.673 -2.120 1.00 95.44 108 ASP A C 1
ATOM 822 O O . ASP A 1 108 ? -5.537 -1.475 -2.796 1.00 95.44 108 ASP A O 1
ATOM 826 N N . GLN A 1 109 ? -5.773 0.586 -1.920 1.00 96.06 109 GLN A N 1
ATOM 827 C CA . GLN A 1 109 ? -4.504 1.138 -2.408 1.00 96.06 109 GLN A CA 1
ATOM 828 C C . GLN A 1 109 ? -3.295 0.384 -1.826 1.00 96.06 109 GLN A C 1
ATOM 830 O O . GLN A 1 109 ? -2.406 -0.022 -2.579 1.00 96.06 109 GLN A O 1
ATOM 835 N N . ALA A 1 110 ? -3.268 0.137 -0.513 1.00 97.06 110 ALA A N 1
ATOM 836 C CA . ALA A 1 110 ? -2.167 -0.556 0.158 1.00 97.06 110 ALA A CA 1
ATOM 837 C C . ALA A 1 110 ? -2.004 -2.016 -0.290 1.00 97.06 110 ALA A C 1
ATOM 839 O O . ALA A 1 110 ? -0.881 -2.475 -0.516 1.00 97.06 110 ALA A O 1
ATOM 840 N N . VAL A 1 111 ? -3.112 -2.747 -0.457 1.00 97.62 111 VAL A N 1
ATOM 841 C CA . VAL A 1 111 ? -3.087 -4.136 -0.941 1.00 97.62 111 VAL A CA 1
ATOM 842 C C . VAL A 1 111 ? -2.636 -4.202 -2.399 1.00 97.62 111 VAL A C 1
ATOM 844 O O . VAL A 1 111 ? -1.746 -4.992 -2.716 1.00 97.62 111 VAL A O 1
ATOM 847 N N . ASN A 1 112 ? -3.178 -3.348 -3.272 1.00 97.56 112 ASN A N 1
ATOM 848 C CA . ASN A 1 112 ? -2.771 -3.274 -4.678 1.00 97.56 112 ASN A CA 1
ATOM 849 C C . ASN A 1 112 ? -1.266 -2.967 -4.803 1.00 97.56 112 ASN A C 1
ATOM 851 O O . ASN A 1 112 ? -0.534 -3.661 -5.511 1.00 97.56 112 ASN A O 1
ATOM 855 N N . LEU A 1 113 ? -0.768 -2.006 -4.019 1.00 97.75 113 LEU A N 1
ATOM 856 C CA . LEU A 1 113 ? 0.646 -1.646 -4.004 1.00 97.75 113 LEU A CA 1
ATOM 857 C C . LEU A 1 113 ? 1.547 -2.789 -3.497 1.00 97.75 113 LEU A C 1
ATOM 859 O O . LEU A 1 113 ? 2.600 -3.031 -4.088 1.00 97.75 113 LEU A O 1
ATOM 863 N N . CYS A 1 114 ? 1.114 -3.558 -2.490 1.00 98.44 114 CYS A N 1
ATOM 864 C CA . CYS A 1 114 ? 1.797 -4.793 -2.082 1.00 98.44 114 CYS A CA 1
ATOM 865 C C . CYS A 1 114 ? 1.841 -5.836 -3.212 1.00 98.44 114 CYS A C 1
ATOM 867 O O . CYS A 1 114 ? 2.866 -6.492 -3.408 1.00 98.4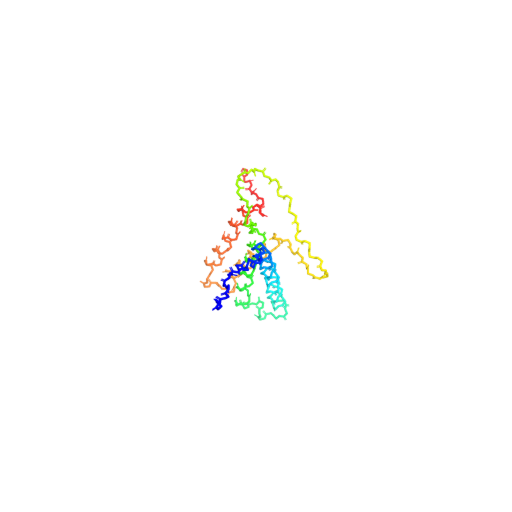4 114 CYS A O 1
ATOM 869 N N . GLU A 1 115 ? 0.759 -6.006 -3.976 1.00 97.69 115 GLU A N 1
ATOM 870 C CA . GLU A 1 115 ? 0.747 -6.931 -5.112 1.00 97.69 115 GLU A CA 1
ATOM 871 C C . GLU A 1 115 ? 1.677 -6.477 -6.244 1.00 97.69 115 GLU A C 1
ATOM 873 O O . GLU A 1 115 ? 2.440 -7.296 -6.762 1.00 97.69 115 GLU A O 1
ATOM 878 N N . ARG A 1 116 ? 1.685 -5.182 -6.583 1.00 97.75 116 ARG A N 1
ATOM 879 C CA . ARG A 1 116 ? 2.611 -4.602 -7.568 1.00 97.75 116 ARG A CA 1
ATOM 880 C C . ARG A 1 116 ? 4.070 -4.766 -7.132 1.00 97.75 116 ARG A C 1
ATOM 882 O O . ARG A 1 116 ? 4.902 -5.228 -7.914 1.00 97.75 116 ARG A O 1
ATOM 889 N N . LEU A 1 117 ? 4.383 -4.485 -5.865 1.00 98.19 117 LEU A N 1
ATOM 890 C CA . LEU A 1 117 ? 5.710 -4.725 -5.289 1.00 98.19 117 LEU A CA 1
ATOM 891 C C . LEU A 1 117 ? 6.115 -6.205 -5.389 1.00 98.19 117 LEU A C 1
ATOM 893 O O . LEU A 1 117 ? 7.236 -6.498 -5.800 1.00 98.19 117 LEU A O 1
ATOM 897 N N . ALA A 1 118 ? 5.204 -7.142 -5.106 1.00 97.94 118 ALA A N 1
ATOM 898 C CA . ALA A 1 118 ? 5.482 -8.576 -5.196 1.00 97.94 118 ALA A CA 1
ATOM 899 C C . ALA A 1 118 ? 5.679 -9.096 -6.636 1.00 97.94 118 ALA A C 1
ATOM 901 O O . ALA A 1 118 ? 6.461 -10.027 -6.846 1.00 97.94 118 ALA A O 1
ATOM 902 N N . ARG A 1 119 ? 4.946 -8.543 -7.614 1.00 97.38 119 ARG A N 1
ATOM 903 C CA . ARG A 1 119 ? 4.888 -9.029 -9.008 1.00 97.38 119 ARG A CA 1
ATOM 904 C C . ARG A 1 119 ? 5.877 -8.333 -9.947 1.00 97.38 119 ARG A C 1
ATOM 906 O O . ARG A 1 119 ? 6.361 -8.957 -10.895 1.00 97.38 119 ARG A O 1
ATOM 913 N N . GLU A 1 120 ? 6.176 -7.059 -9.716 1.00 96.62 120 GLU A N 1
ATOM 914 C CA . GLU A 1 120 ? 6.870 -6.191 -10.678 1.00 96.62 120 GLU A CA 1
ATOM 915 C C . GLU A 1 120 ? 8.172 -5.624 -10.113 1.00 96.62 120 GLU A C 1
ATOM 917 O O . GLU A 1 120 ? 9.237 -5.936 -10.646 1.00 96.62 120 GLU A O 1
ATOM 922 N N . VAL A 1 121 ? 8.092 -4.846 -9.030 1.00 96.56 121 VAL A N 1
ATOM 923 C CA . VAL A 1 121 ? 9.193 -3.974 -8.575 1.00 96.56 121 VAL A CA 1
ATOM 924 C C . VAL A 1 121 ? 10.209 -4.688 -7.672 1.00 96.56 121 VAL A C 1
ATOM 926 O O . VAL A 1 121 ? 11.413 -4.522 -7.846 1.00 96.56 121 VAL A O 1
ATOM 929 N N . ASP A 1 122 ? 9.757 -5.507 -6.719 1.00 96.75 122 ASP A N 1
ATOM 930 C CA . ASP A 1 122 ? 10.603 -6.155 -5.703 1.00 96.75 122 ASP A CA 1
ATOM 931 C C . ASP A 1 122 ? 10.275 -7.647 -5.579 1.00 96.75 122 ASP A C 1
ATOM 933 O O . ASP A 1 122 ? 9.888 -8.195 -4.542 1.00 96.75 122 ASP A O 1
ATOM 937 N N . ARG A 1 123 ? 10.472 -8.322 -6.713 1.00 96.56 123 ARG A N 1
ATOM 938 C CA . ARG A 1 123 ? 10.293 -9.770 -6.881 1.00 96.56 123 ARG A CA 1
ATOM 939 C C . ARG A 1 123 ? 11.153 -10.596 -5.920 1.00 96.56 123 ARG A C 1
ATOM 941 O O . ARG A 1 123 ? 10.766 -11.709 -5.575 1.00 96.56 123 ARG A O 1
ATOM 948 N N . ILE A 1 124 ? 12.292 -10.059 -5.469 1.00 97.69 124 ILE A N 1
ATOM 949 C CA . ILE A 1 124 ? 13.196 -10.715 -4.509 1.00 97.69 124 ILE A CA 1
ATOM 950 C C . ILE A 1 124 ? 12.505 -10.872 -3.147 1.00 9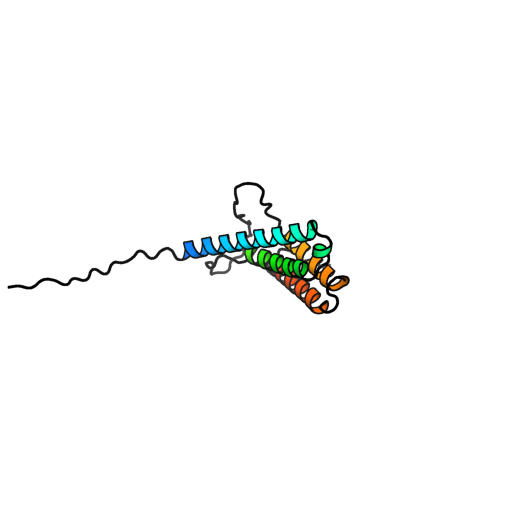7.69 124 ILE A C 1
ATOM 952 O O . ILE A 1 124 ? 12.644 -11.912 -2.504 1.00 97.69 124 ILE A O 1
ATOM 956 N N . ARG A 1 125 ? 11.712 -9.879 -2.723 1.00 97.06 125 ARG A N 1
ATOM 957 C CA . ARG A 1 125 ? 10.945 -9.914 -1.468 1.00 97.06 125 ARG A CA 1
ATOM 958 C C . ARG A 1 125 ? 9.451 -10.181 -1.685 1.00 97.06 125 ARG A C 1
ATOM 960 O O . ARG A 1 125 ? 8.638 -9.847 -0.825 1.00 97.06 125 ARG A O 1
ATOM 967 N N . CYS A 1 126 ? 9.070 -10.846 -2.778 1.00 97.38 126 CYS A N 1
ATOM 968 C CA . CYS A 1 126 ? 7.666 -11.126 -3.110 1.00 97.38 126 CYS A CA 1
ATOM 969 C C . CYS A 1 126 ? 6.886 -11.825 -1.978 1.00 97.38 126 CYS A C 1
ATOM 971 O O . CYS A 1 126 ? 5.747 -11.458 -1.700 1.00 97.38 126 CYS A O 1
ATOM 973 N N . ASN A 1 127 ? 7.517 -12.760 -1.259 1.00 98.25 127 ASN A N 1
ATOM 974 C CA . ASN A 1 127 ? 6.924 -13.438 -0.100 1.00 98.25 127 ASN A CA 1
ATOM 975 C C . ASN A 1 127 ? 6.636 -12.483 1.074 1.00 98.25 127 ASN A C 1
ATOM 977 O O . ASN A 1 127 ? 5.631 -12.652 1.761 1.00 98.25 127 ASN A O 1
ATOM 981 N N . TYR A 1 128 ? 7.487 -11.476 1.295 1.00 98.19 128 TYR A N 1
ATOM 982 C CA . TYR A 1 128 ? 7.274 -10.447 2.317 1.00 98.19 128 TYR A CA 1
ATOM 983 C C . TYR A 1 128 ? 6.129 -9.509 1.917 1.00 98.19 128 TYR A C 1
ATOM 985 O O . TYR A 1 128 ? 5.235 -9.275 2.724 1.00 98.19 128 TYR A O 1
ATOM 993 N N . TRP A 1 129 ? 6.078 -9.068 0.658 1.00 98.38 129 TRP A N 1
ATOM 994 C CA . TRP A 1 129 ? 4.989 -8.221 0.160 1.00 98.38 129 TRP A CA 1
ATOM 995 C C . TRP A 1 129 ? 3.628 -8.933 0.173 1.00 98.38 129 TRP A C 1
ATOM 997 O O . TRP A 1 129 ? 2.640 -8.373 0.647 1.00 98.38 129 TRP A O 1
ATOM 1007 N N . GLN A 1 130 ? 3.579 -10.213 -0.213 1.00 98.06 130 GLN A N 1
ATOM 1008 C CA . GLN A 1 130 ? 2.383 -11.043 -0.031 1.00 98.06 130 GLN A CA 1
ATOM 1009 C C . GLN A 1 130 ? 2.008 -11.232 1.447 1.00 98.06 130 GLN A C 1
ATOM 1011 O O . GLN A 1 130 ? 0.825 -11.306 1.774 1.00 98.06 130 GLN A O 1
ATOM 1016 N N . TYR A 1 131 ? 2.985 -11.337 2.351 1.00 98.19 131 TYR A N 1
ATOM 1017 C CA . TYR A 1 131 ? 2.726 -11.432 3.787 1.00 98.19 131 TYR A CA 1
ATOM 1018 C C . TYR A 1 131 ? 2.186 -10.110 4.359 1.00 98.19 131 TYR A C 1
ATOM 1020 O O . TYR A 1 131 ? 1.226 -10.145 5.128 1.00 98.19 131 TYR A O 1
ATOM 1028 N N . ARG A 1 132 ? 2.704 -8.950 3.927 1.00 98.00 132 ARG A N 1
ATOM 1029 C CA . ARG A 1 132 ? 2.200 -7.623 4.324 1.00 98.00 132 ARG A CA 1
ATOM 1030 C C . ARG A 1 132 ? 0.763 -7.399 3.837 1.00 98.00 132 ARG A C 1
ATOM 1032 O O . ARG A 1 132 ? -0.088 -7.025 4.639 1.00 98.00 132 ARG A O 1
ATOM 1039 N N . ALA A 1 133 ? 0.444 -7.782 2.597 1.00 97.81 133 ALA A N 1
ATOM 1040 C CA . ALA A 1 133 ? -0.936 -7.802 2.096 1.00 97.81 133 ALA A CA 1
ATOM 1041 C C . ALA A 1 133 ? -1.870 -8.690 2.948 1.00 97.81 133 ALA A C 1
ATOM 1043 O O . ALA A 1 133 ? -2.998 -8.302 3.251 1.00 97.81 133 ALA A O 1
ATOM 1044 N N . ARG A 1 134 ? -1.400 -9.865 3.400 1.00 97.69 134 ARG A N 1
ATOM 1045 C CA . ARG A 1 134 ? -2.167 -10.737 4.315 1.00 97.69 134 ARG A CA 1
ATOM 1046 C C . ARG A 1 134 ? -2.343 -10.118 5.704 1.00 97.69 134 ARG A C 1
ATOM 1048 O O . ARG A 1 134 ? -3.415 -10.274 6.279 1.00 97.69 134 ARG A O 1
ATOM 1055 N N . GLN A 1 135 ? -1.347 -9.405 6.238 1.00 97.06 135 GLN A N 1
ATOM 1056 C CA . GLN A 1 135 ? -1.499 -8.656 7.493 1.00 97.06 135 GLN A CA 1
ATOM 1057 C C . GLN A 1 135 ? -2.583 -7.579 7.367 1.00 97.06 135 GLN A C 1
ATOM 1059 O O . GLN A 1 135 ? -3.479 -7.538 8.208 1.00 97.06 135 GLN A O 1
ATOM 1064 N N . LEU A 1 136 ? -2.553 -6.779 6.294 1.00 96.25 136 LEU A N 1
ATOM 1065 C CA . LEU A 1 136 ? -3.576 -5.769 6.001 1.00 96.25 136 LEU A CA 1
ATOM 1066 C C . LEU A 1 136 ? -4.971 -6.402 5.880 1.00 96.25 136 LEU A C 1
ATOM 1068 O O . LEU A 1 136 ? -5.915 -5.924 6.499 1.00 96.25 136 LEU A O 1
ATOM 1072 N N . MET A 1 137 ? -5.107 -7.519 5.157 1.00 94.94 137 MET A N 1
ATOM 1073 C CA . MET A 1 137 ? -6.368 -8.272 5.046 1.00 94.94 137 MET A CA 1
ATOM 1074 C C . MET A 1 137 ? -6.882 -8.777 6.406 1.00 94.94 137 MET A C 1
ATOM 1076 O O . MET A 1 137 ? -8.076 -8.688 6.690 1.00 94.94 137 MET A O 1
ATOM 1080 N N . CYS A 1 138 ? -6.002 -9.293 7.269 1.00 94.44 138 CYS A N 1
ATOM 1081 C CA . CYS A 1 138 ? -6.369 -9.731 8.619 1.00 94.44 138 CYS A CA 1
ATOM 1082 C C . CYS A 1 138 ? -6.766 -8.556 9.527 1.00 94.44 138 CYS A C 1
ATOM 1084 O O . CYS A 1 138 ? -7.724 -8.677 10.290 1.00 94.44 138 CYS A O 1
ATOM 1086 N N . PHE A 1 139 ? -6.074 -7.417 9.424 1.00 92.62 139 PHE A N 1
ATOM 1087 C CA . PHE A 1 139 ? -6.438 -6.178 10.112 1.00 92.62 139 PHE A CA 1
ATOM 1088 C C . PHE A 1 139 ? -7.816 -5.681 9.660 1.00 92.62 139 PHE A C 1
ATOM 1090 O O . PHE A 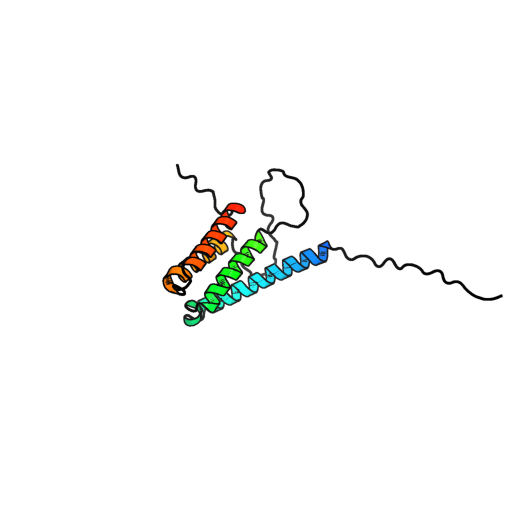1 139 ? -8.696 -5.475 10.491 1.00 92.62 139 PHE A O 1
ATOM 1097 N N . ALA A 1 140 ? -8.036 -5.571 8.348 1.00 91.81 140 ALA A N 1
ATOM 1098 C CA . ALA A 1 140 ? -9.273 -5.063 7.768 1.00 91.81 140 ALA A CA 1
ATOM 1099 C C . ALA A 1 140 ? -10.490 -5.933 8.131 1.00 91.81 140 ALA A C 1
ATOM 1101 O O . ALA A 1 140 ? -11.558 -5.398 8.420 1.00 91.81 140 ALA A O 1
ATOM 1102 N N . LYS A 1 141 ? -10.319 -7.261 8.224 1.00 90.94 141 LYS A N 1
ATOM 1103 C CA . LYS A 1 141 ? -11.329 -8.164 8.804 1.00 90.94 141 LYS A CA 1
ATOM 1104 C C . LYS A 1 141 ? -11.563 -7.901 10.294 1.00 90.94 141 LYS A C 1
ATOM 1106 O O . LYS A 1 141 ? -12.707 -7.752 10.702 1.00 90.94 141 LYS A O 1
ATOM 1111 N N . LYS A 1 142 ? -10.499 -7.789 11.102 1.00 91.00 142 LYS A N 1
ATOM 1112 C CA . LYS A 1 142 ? -10.594 -7.521 12.552 1.00 91.00 142 LYS A CA 1
ATOM 1113 C C . LYS A 1 142 ? -11.371 -6.233 12.869 1.00 91.00 142 LYS A C 1
ATOM 1115 O O . LYS A 1 142 ? -12.049 -6.184 13.891 1.00 91.00 142 LYS A O 1
ATOM 1120 N N . VAL A 1 143 ? -11.274 -5.208 12.018 1.00 89.12 143 VAL A N 1
ATOM 1121 C CA . VAL A 1 143 ? -11.969 -3.916 12.192 1.00 89.12 143 VAL A CA 1
ATOM 1122 C C . VAL A 1 143 ? -13.262 -3.786 11.367 1.00 89.12 143 VAL A C 1
ATOM 1124 O O . VAL A 1 143 ? -13.854 -2.714 11.338 1.00 89.12 143 VAL A O 1
ATOM 1127 N N . ASN A 1 144 ? -13.727 -4.868 10.725 1.00 87.62 144 ASN A N 1
ATOM 1128 C CA . ASN A 1 144 ? -14.931 -4.921 9.876 1.00 87.62 144 ASN A CA 1
ATOM 1129 C C . ASN A 1 144 ? -14.932 -3.954 8.667 1.00 87.62 144 ASN A C 1
ATOM 1131 O O . ASN A 1 144 ? -15.989 -3.551 8.188 1.00 87.62 144 ASN A O 1
ATOM 1135 N N . LEU A 1 145 ? -13.752 -3.597 8.145 1.00 86.25 145 LEU A N 1
ATOM 1136 C CA . LEU A 1 145 ? -13.587 -2.717 6.976 1.00 86.25 145 LEU A CA 1
ATOM 1137 C C . LEU A 1 145 ? -13.921 -3.412 5.642 1.00 86.25 145 LEU A C 1
ATOM 1139 O O . LEU A 1 145 ? -14.261 -2.759 4.658 1.00 86.25 145 LEU A O 1
ATOM 1143 N N . ILE A 1 146 ? -13.838 -4.743 5.610 1.00 79.44 146 ILE A N 1
ATOM 1144 C CA . ILE A 1 146 ? -14.302 -5.578 4.496 1.00 79.44 146 ILE A CA 1
ATOM 1145 C C . ILE A 1 146 ? -15.488 -6.395 5.022 1.00 79.44 146 ILE A C 1
ATOM 1147 O O . ILE A 1 146 ? -15.330 -7.029 6.070 1.00 79.44 146 ILE A O 1
ATOM 1151 N N . PRO A 1 147 ? -16.642 -6.440 4.330 1.00 58.84 147 PRO A N 1
ATOM 1152 C CA . PRO A 1 147 ? -17.716 -7.355 4.704 1.00 58.84 147 PRO A CA 1
ATOM 1153 C C . PRO A 1 147 ? -17.225 -8.806 4.635 1.00 58.84 147 PRO A C 1
ATOM 1155 O O . PRO A 1 147 ? -16.451 -9.168 3.743 1.00 58.84 147 PRO A O 1
ATOM 1158 N N . GLU A 1 148 ? -17.686 -9.656 5.553 1.00 55.00 148 GLU A N 1
ATOM 1159 C CA . GLU A 1 148 ? -17.405 -11.087 5.458 1.00 55.00 148 GLU A CA 1
ATOM 1160 C C . GLU A 1 148 ? -17.985 -11.641 4.154 1.00 55.00 148 GLU A C 1
ATOM 1162 O O . GLU A 1 148 ? -19.193 -11.609 3.923 1.00 55.00 148 GLU A O 1
ATOM 1167 N N . ILE A 1 149 ? -17.106 -12.158 3.292 1.00 51.53 149 ILE A N 1
ATOM 1168 C CA . ILE A 1 149 ? -17.510 -12.874 2.085 1.00 51.53 149 ILE A CA 1
ATOM 1169 C C . ILE A 1 149 ? -18.044 -14.236 2.535 1.00 51.53 149 ILE A C 1
ATOM 1171 O O . ILE A 1 149 ? -17.288 -15.202 2.660 1.00 51.53 149 ILE A O 1
ATOM 1175 N N . THR A 1 150 ? -19.346 -14.300 2.799 1.00 38.75 150 THR A N 1
ATOM 1176 C CA . THR A 1 150 ? -20.085 -15.547 2.981 1.00 38.75 150 THR A CA 1
ATOM 1177 C C . THR A 1 150 ? -20.069 -16.326 1.671 1.00 38.75 150 THR A C 1
ATOM 1179 O O . THR A 1 150 ? -20.854 -16.078 0.757 1.00 38.75 150 THR A O 1
ATOM 1182 N N . ILE A 1 151 ? -19.130 -17.267 1.573 1.00 41.12 151 ILE A N 1
ATOM 1183 C CA . ILE A 1 151 ? -19.116 -18.280 0.518 1.00 41.12 151 ILE A CA 1
ATOM 1184 C C . ILE A 1 151 ? -20.315 -19.215 0.780 1.00 41.12 151 ILE A C 1
ATOM 1186 O O . ILE A 1 151 ? -20.387 -19.756 1.887 1.00 41.12 151 ILE A O 1
ATOM 1190 N N . PRO A 1 152 ? -21.257 -19.362 -0.172 1.00 41.81 152 PRO A N 1
ATOM 1191 C CA . PRO A 1 152 ? -22.425 -20.235 -0.034 1.00 41.81 152 PRO A CA 1
ATOM 1192 C C . PRO A 1 152 ? -22.095 -21.722 -0.244 1.00 41.81 152 PRO A C 1
ATOM 1194 O O . PRO A 1 152 ? -21.110 -22.019 -0.961 1.00 41.81 152 PRO A O 1
#

Sequence (152 aa):
MPIVHGKKHIHNSPCKPLADQNLNNKQNIISGLQIMRKFAEELIASDQIAGDCLAPLSFLVEVYADCLESYFTEKPGSTCETHSSLNAVGLTIDDSNNASSDPKEIFDQAVNLCERLAREVDRIRCNYWQYRARQLMCFAKKVNLIPEITIP

pLDDT: mean 75.66, std 23.57, range [34.09, 98.44]

Organism: Schistosoma mansoni (NCBI:txid6183)